Protein AF-A0A2V4ERF1-F1 (afdb_monomer_lite)

Secondary structure (DSSP, 8-state):
--HHHHHHHHHHHHHHHHHHHHHHHHHHHHHHHHHHHHHHHHHHHHHHHHHHHHHHHHHHHHHHHHHHHHHHHHHHHHHHHHHHTTHHHHHHHHHHHHH--S--------SPPPGGG-S--PPPPPPSS--HHHHHHHHHHHHHHHHHHHHHHHHHHHHT-

Organism: NCBI:txid1196095

Foldseek 3Di:
DDPVVVVVVVVVVVVVVVCVVVVVVVVVVVVVVVVVVVVVVVVVVVVVVVVVVVVVVVVVVVVVVVVVVVVVVVVVVVVVVVCVVVVVVVVCVVVCVVPDDDDDPPDDDPDDDDPLLVDDLDQDDDDPDADPVRVVVSVVSNVVSVVSNVVSVVVVVVVVD

Structure (mmCIF, N/CA/C/O backbone):
data_AF-A0A2V4ERF1-F1
#
_entry.id   AF-A0A2V4ERF1-F1
#
loop_
_atom_site.group_PDB
_atom_site.id
_atom_site.type_symbol
_atom_site.label_atom_id
_atom_site.label_alt_id
_atom_site.label_comp_id
_atom_site.label_asym_id
_atom_site.label_entity_id
_atom_site.label_seq_id
_atom_site.pdbx_PDB_ins_code
_atom_site.Cartn_x
_atom_site.Cartn_y
_atom_site.Cartn_z
_atom_site.occupancy
_atom_site.B_iso_or_equiv
_atom_site.auth_seq_id
_atom_site.auth_comp_id
_atom_site.auth_asym_id
_atom_site.auth_atom_id
_atom_site.pdbx_PDB_model_num
ATOM 1 N N . MET A 1 1 ? -54.157 2.950 60.281 1.00 61.97 1 MET A N 1
ATOM 2 C CA . MET A 1 1 ? -52.680 2.923 60.142 1.00 61.97 1 MET A CA 1
ATOM 3 C C . MET A 1 1 ? -52.161 4.362 60.147 1.00 61.97 1 MET A C 1
ATOM 5 O O . MET A 1 1 ? -52.706 5.170 59.410 1.00 61.97 1 MET A O 1
ATOM 9 N N . ASN A 1 2 ? -51.189 4.717 61.001 1.00 84.00 2 ASN A N 1
ATOM 10 C CA . ASN A 1 2 ? -50.728 6.111 61.158 1.00 84.00 2 ASN A CA 1
ATOM 11 C C . ASN A 1 2 ? -49.936 6.607 59.936 1.00 84.00 2 ASN A C 1
ATOM 13 O O . ASN A 1 2 ? -49.075 5.883 59.438 1.00 84.00 2 ASN A O 1
ATOM 17 N N . LYS A 1 3 ? -50.153 7.867 59.521 1.00 82.88 3 LYS A N 1
ATOM 18 C CA . LYS A 1 3 ? -49.451 8.517 58.390 1.00 82.88 3 LYS A CA 1
ATOM 19 C C . LYS A 1 3 ? -47.922 8.391 58.469 1.00 82.88 3 LYS A C 1
ATOM 21 O O . LYS A 1 3 ? -47.283 8.116 57.462 1.00 82.88 3 LYS A O 1
ATOM 26 N N . SER A 1 4 ? -47.351 8.501 59.670 1.00 86.38 4 SER A N 1
ATOM 27 C CA . SER A 1 4 ? -45.906 8.342 59.904 1.00 86.38 4 SER A CA 1
ATOM 28 C C . SER A 1 4 ? -45.385 6.934 59.549 1.00 86.38 4 SER A C 1
ATOM 30 O O . SER A 1 4 ? -44.326 6.798 58.941 1.00 86.38 4 SER A O 1
ATOM 32 N N . LYS A 1 5 ? -46.168 5.875 59.809 1.00 86.44 5 LYS A N 1
ATOM 33 C CA . LYS A 1 5 ? -45.792 4.497 59.439 1.00 86.44 5 LYS A CA 1
ATOM 34 C C . LYS A 1 5 ? -45.833 4.269 57.924 1.00 86.44 5 LYS A C 1
ATOM 36 O O . LYS A 1 5 ? -44.996 3.549 57.396 1.00 86.44 5 LYS A O 1
ATOM 41 N N . ILE A 1 6 ? -46.779 4.903 57.228 1.00 89.94 6 ILE A N 1
ATOM 42 C CA . ILE A 1 6 ? -46.903 4.819 55.763 1.00 89.94 6 ILE A CA 1
ATOM 43 C C . ILE A 1 6 ? -45.717 5.522 55.085 1.00 89.94 6 ILE A C 1
ATOM 45 O O . ILE A 1 6 ? -45.136 4.974 54.151 1.00 89.94 6 ILE A O 1
ATOM 49 N N . LEU A 1 7 ? -45.308 6.689 55.598 1.00 91.81 7 LEU A N 1
ATOM 50 C CA . LEU A 1 7 ? -44.147 7.424 55.091 1.00 91.81 7 LEU A CA 1
ATOM 51 C C . LEU A 1 7 ? -42.842 6.626 55.255 1.00 91.81 7 LEU A C 1
ATOM 53 O O . LEU A 1 7 ? -42.037 6.570 54.329 1.00 91.81 7 LEU A O 1
ATOM 57 N N . GLY A 1 8 ? -42.660 5.961 56.401 1.00 92.38 8 GLY A N 1
ATOM 58 C CA . GLY A 1 8 ? -41.495 5.105 56.642 1.00 92.38 8 GLY A CA 1
ATOM 59 C C . GLY A 1 8 ? -41.393 3.937 55.655 1.00 92.38 8 GLY A C 1
ATOM 60 O O . GLY A 1 8 ? -40.323 3.692 55.105 1.00 92.38 8 GLY A O 1
ATOM 61 N N . ILE A 1 9 ? -42.509 3.255 55.370 1.00 92.44 9 ILE A N 1
ATOM 62 C CA . ILE A 1 9 ? -42.542 2.142 54.403 1.00 92.44 9 ILE A CA 1
ATOM 63 C C . ILE A 1 9 ? -42.234 2.638 52.983 1.00 92.44 9 ILE A C 1
ATOM 65 O O . ILE A 1 9 ? -41.457 2.005 52.269 1.00 92.44 9 ILE A O 1
ATOM 69 N N . ALA A 1 10 ? -42.790 3.785 52.582 1.00 93.25 10 ALA A N 1
ATOM 70 C CA . ALA A 1 10 ? -42.548 4.354 51.257 1.00 93.25 10 ALA A CA 1
ATOM 71 C C . ALA A 1 10 ? -41.059 4.666 51.015 1.00 93.25 10 ALA A C 1
ATOM 73 O O . ALA A 1 10 ? -40.531 4.351 49.950 1.00 93.25 10 ALA A O 1
ATOM 74 N N . LEU A 1 11 ? -40.357 5.217 52.012 1.00 95.06 11 LEU A N 1
ATOM 75 C CA . LEU A 1 11 ? -38.926 5.525 51.904 1.00 95.06 11 LEU A CA 1
ATOM 76 C C . LEU A 1 11 ? -38.052 4.272 51.760 1.00 95.06 11 LEU A C 1
ATOM 78 O O . LEU A 1 11 ? -37.091 4.286 50.992 1.00 95.06 11 LEU A O 1
ATOM 82 N N . ILE A 1 12 ? -38.399 3.184 52.453 1.00 95.06 12 ILE A N 1
ATOM 83 C CA . ILE A 1 12 ? -37.677 1.906 52.345 1.00 95.06 12 ILE A CA 1
ATOM 84 C C . ILE A 1 12 ? -37.817 1.328 50.932 1.00 95.06 12 ILE A C 1
ATOM 86 O O . ILE A 1 12 ? -36.833 0.876 50.352 1.00 95.06 12 ILE A O 1
ATOM 90 N N . ILE A 1 13 ? -39.019 1.381 50.353 1.00 95.06 13 ILE A N 1
ATOM 91 C CA . ILE A 1 13 ? -39.258 0.886 48.990 1.00 95.06 13 ILE A CA 1
ATOM 92 C C . ILE A 1 13 ? -38.450 1.702 47.976 1.00 95.06 13 ILE A C 1
ATOM 94 O O . ILE A 1 13 ? -37.781 1.125 47.120 1.00 95.06 13 ILE A O 1
ATOM 98 N N . VAL A 1 14 ? -38.464 3.033 48.089 1.00 96.00 14 VAL A N 1
ATOM 99 C CA . VAL A 1 14 ? -37.704 3.912 47.187 1.00 96.00 14 VAL A CA 1
ATOM 100 C C . VAL A 1 14 ? -36.203 3.645 47.288 1.00 96.00 14 VAL A C 1
ATOM 102 O O . VAL A 1 14 ? -35.540 3.543 46.256 1.00 96.00 14 VAL A O 1
ATOM 105 N N . SER A 1 15 ? -35.658 3.478 48.498 1.00 95.06 15 SER A N 1
ATOM 106 C CA . SER A 1 15 ? -34.226 3.194 48.648 1.00 95.06 15 SER A CA 1
ATOM 107 C C . SER A 1 15 ? -33.852 1.843 48.035 1.00 95.06 15 SER A C 1
ATOM 109 O O . SER A 1 15 ? -32.843 1.750 47.340 1.00 95.06 15 SER A O 1
ATOM 111 N N . PHE A 1 16 ? -34.696 0.821 48.200 1.00 96.00 16 PHE A N 1
ATOM 112 C CA . PHE A 1 16 ? -34.453 -0.500 47.629 1.00 96.00 16 PHE A CA 1
ATOM 113 C C . PHE A 1 16 ? -34.464 -0.468 46.096 1.00 96.00 16 PHE A C 1
ATOM 115 O O . PHE A 1 16 ? -33.566 -1.017 45.459 1.00 96.00 16 PHE A O 1
ATOM 122 N N . VAL A 1 17 ? -35.430 0.237 45.497 1.00 96.25 17 VAL A N 1
ATOM 123 C CA . VAL A 1 17 ? -35.500 0.428 44.039 1.00 96.25 17 VAL A CA 1
ATOM 124 C C . VAL A 1 17 ? -34.251 1.140 43.520 1.00 96.25 17 VAL A C 1
ATOM 126 O O . VAL A 1 17 ? -33.671 0.702 42.527 1.00 96.25 17 VAL A O 1
ATOM 129 N N . LEU A 1 18 ? -33.795 2.192 44.206 1.00 96.25 18 LEU A N 1
ATOM 130 C CA . LEU A 1 18 ? -32.577 2.909 43.825 1.00 96.25 18 LEU A CA 1
ATOM 131 C C . LEU A 1 18 ? -31.338 2.012 43.910 1.00 96.25 18 LEU A C 1
ATOM 133 O O . LEU A 1 18 ? -30.538 2.005 42.979 1.00 96.25 18 LEU A O 1
ATOM 137 N N . VAL A 1 19 ? -31.191 1.219 44.974 1.00 96.38 19 VAL A N 1
ATOM 138 C CA . VAL A 1 19 ? -30.056 0.295 45.133 1.00 96.38 19 VAL A CA 1
ATOM 139 C C . VAL A 1 19 ? -30.034 -0.750 44.019 1.00 96.38 19 VAL A C 1
ATOM 141 O O . VAL A 1 19 ? -28.981 -0.994 43.433 1.00 96.38 19 VAL A O 1
ATOM 144 N N . VAL A 1 20 ? -31.186 -1.337 43.684 1.00 96.38 20 VAL A N 1
ATOM 145 C CA . VAL A 1 20 ? -31.286 -2.321 42.597 1.00 96.38 20 VAL A CA 1
ATOM 146 C C . VAL A 1 20 ? -30.966 -1.679 41.246 1.00 96.38 20 VAL A C 1
ATOM 148 O O . VAL A 1 20 ? -30.189 -2.240 40.474 1.00 96.38 20 VAL A O 1
ATOM 151 N N . TYR A 1 21 ? -31.503 -0.487 40.976 1.00 96.19 21 TYR A N 1
ATOM 152 C CA . TYR A 1 21 ? -31.252 0.246 39.735 1.00 96.19 21 TYR A CA 1
ATOM 153 C C . TYR A 1 21 ? -29.768 0.604 39.565 1.00 96.19 21 TYR A C 1
ATOM 155 O O . TYR A 1 21 ? -29.161 0.284 38.541 1.00 96.19 21 TYR A O 1
ATOM 163 N N . PHE A 1 22 ? -29.151 1.198 40.593 1.00 95.94 22 PHE A N 1
ATOM 164 C CA . PHE A 1 22 ? -27.722 1.515 40.574 1.00 95.94 22 PHE A CA 1
ATOM 165 C C . PHE A 1 22 ? -26.864 0.252 40.473 1.00 95.94 22 PHE A C 1
ATOM 167 O O . PHE A 1 22 ? -25.896 0.242 39.713 1.00 95.94 22 PHE A O 1
ATOM 174 N N . GLY A 1 23 ? -27.217 -0.818 41.189 1.00 95.62 23 GLY A N 1
ATOM 175 C CA . GLY A 1 23 ? -26.507 -2.095 41.127 1.00 95.62 23 GLY A CA 1
ATOM 176 C C . GLY A 1 23 ? -26.519 -2.705 39.725 1.00 95.62 23 GLY A C 1
ATOM 177 O O . GLY A 1 23 ? -25.471 -3.116 39.225 1.00 95.62 23 GLY A O 1
ATOM 178 N N . TYR A 1 24 ? -27.679 -2.705 39.061 1.00 95.88 24 TYR A N 1
ATOM 179 C CA . TYR A 1 24 ? -27.821 -3.219 37.699 1.00 95.88 24 TYR A CA 1
ATOM 180 C C . TYR A 1 24 ? -27.020 -2.398 36.679 1.00 95.88 24 TYR A C 1
ATOM 182 O O . TYR A 1 24 ? -26.263 -2.978 35.896 1.00 95.88 24 TYR A O 1
ATOM 190 N N . ASN A 1 25 ? -27.116 -1.064 36.724 1.00 94.94 25 ASN A N 1
ATOM 191 C CA . ASN A 1 25 ? -26.373 -0.191 35.809 1.00 94.94 25 ASN A CA 1
ATOM 192 C C . ASN A 1 25 ? -24.854 -0.350 35.974 1.00 94.94 25 ASN A C 1
ATOM 194 O O . ASN A 1 25 ? -24.150 -0.566 34.990 1.00 94.94 25 ASN A O 1
ATOM 198 N N . ASN A 1 26 ? -24.350 -0.351 37.215 1.00 93.25 26 ASN A N 1
ATOM 199 C CA . ASN A 1 26 ? -22.919 -0.538 37.486 1.00 93.25 26 ASN A CA 1
ATOM 200 C C . ASN A 1 26 ? -22.409 -1.917 37.030 1.00 93.25 26 ASN A C 1
ATOM 202 O O . ASN A 1 26 ? -21.273 -2.051 36.569 1.00 93.25 26 ASN A O 1
ATOM 206 N N . TYR A 1 27 ? -23.231 -2.961 37.163 1.00 94.94 27 TYR A N 1
ATOM 207 C CA . TYR A 1 27 ? -22.883 -4.296 36.682 1.00 94.94 27 TYR A CA 1
ATOM 208 C C . TYR A 1 27 ? -22.798 -4.345 35.150 1.00 94.94 27 TYR A C 1
ATOM 210 O O . TYR A 1 27 ? -21.841 -4.902 34.604 1.00 94.94 27 TYR A O 1
ATOM 218 N N . GLN A 1 28 ? -23.771 -3.740 34.462 1.00 93.38 28 GLN A N 1
ATOM 219 C CA . GLN A 1 28 ? -23.796 -3.668 33.002 1.00 93.38 28 GLN A CA 1
ATOM 220 C C . GLN A 1 28 ? -22.600 -2.899 32.443 1.00 93.38 28 GLN A C 1
ATOM 222 O O . GLN A 1 28 ? -21.904 -3.422 31.573 1.00 93.38 28 GLN A O 1
ATOM 227 N N . GLU A 1 29 ? -22.291 -1.720 32.987 1.00 93.44 29 GLU A N 1
ATOM 228 C CA . GLU A 1 29 ? -21.137 -0.928 32.543 1.00 93.44 29 GLU A CA 1
ATOM 229 C C . GLU A 1 29 ? -19.827 -1.703 32.683 1.00 93.44 29 GLU A C 1
ATOM 231 O O . GLU A 1 29 ? -19.018 -1.749 31.758 1.00 93.44 29 GLU A O 1
ATOM 236 N N . ARG A 1 30 ? -19.624 -2.406 33.805 1.00 94.88 30 ARG A N 1
ATOM 237 C CA . ARG A 1 30 ? -18.429 -3.246 33.981 1.00 94.88 30 ARG A CA 1
ATOM 238 C C . ARG A 1 30 ? -18.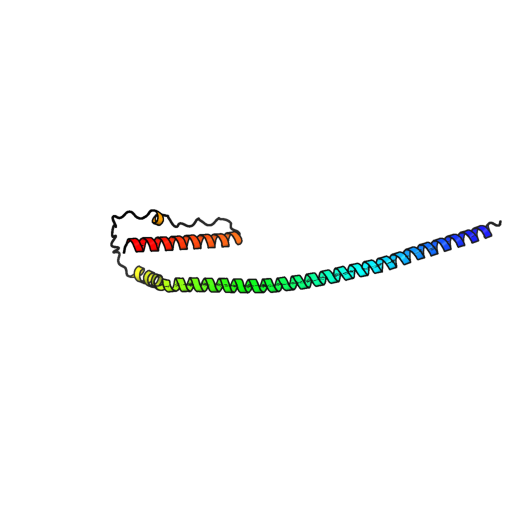346 -4.380 32.967 1.00 94.88 30 ARG A C 1
ATOM 240 O O . ARG A 1 30 ? -17.240 -4.790 32.611 1.00 94.88 30 ARG A O 1
ATOM 247 N N . LYS A 1 31 ? -19.483 -4.922 32.534 1.00 94.75 31 LYS A N 1
ATOM 248 C CA . LYS A 1 31 ? -19.528 -5.962 31.504 1.00 94.75 31 LYS A CA 1
ATOM 249 C C . LYS A 1 31 ? -19.204 -5.384 30.126 1.00 94.75 31 LYS A C 1
ATOM 251 O O . LYS A 1 31 ? -18.379 -5.967 29.429 1.00 94.75 31 LYS A O 1
ATOM 256 N N . GLN A 1 32 ? -19.784 -4.237 29.777 1.00 95.25 32 GLN A N 1
ATOM 257 C CA . GLN A 1 32 ? -19.484 -3.528 28.530 1.00 95.25 32 GLN A CA 1
ATOM 258 C C . GLN A 1 32 ? -18.009 -3.142 28.455 1.00 95.25 32 GLN A C 1
ATOM 260 O O . GLN A 1 32 ? -17.327 -3.546 27.524 1.00 95.25 32 GLN A O 1
ATOM 265 N N . LEU A 1 33 ? -17.464 -2.530 29.509 1.00 96.12 33 LEU A N 1
ATOM 266 C CA . LEU A 1 33 ? -16.065 -2.110 29.550 1.00 96.12 33 LEU A CA 1
ATOM 267 C C . LEU A 1 33 ? -15.082 -3.273 29.337 1.00 96.12 33 LEU A C 1
ATOM 269 O O . LEU A 1 33 ? -14.027 -3.101 28.729 1.00 96.12 33 LEU A O 1
ATOM 273 N N . LYS A 1 34 ? -15.407 -4.477 29.827 1.00 95.44 34 LYS A N 1
ATOM 274 C CA . LYS A 1 34 ? -14.596 -5.678 29.573 1.00 95.44 34 LYS A CA 1
ATOM 275 C C . LYS A 1 34 ? -14.647 -6.102 28.107 1.00 95.44 34 LYS A C 1
ATOM 277 O O . LYS A 1 34 ? -13.604 -6.448 27.556 1.00 95.44 34 LYS A O 1
ATOM 282 N N . ASN A 1 35 ? -15.832 -6.074 27.504 1.00 96.25 35 ASN A N 1
ATOM 283 C CA . ASN A 1 35 ? -16.018 -6.419 26.099 1.00 96.25 35 ASN A CA 1
ATOM 284 C C . ASN A 1 35 ? -15.324 -5.399 25.193 1.00 96.25 35 ASN A C 1
ATOM 286 O O . ASN A 1 35 ? -14.543 -5.800 24.338 1.00 96.25 35 ASN A O 1
ATOM 290 N N . ASP A 1 36 ? -15.510 -4.107 25.453 1.00 96.75 36 ASP A N 1
ATOM 291 C CA . ASP A 1 36 ? -14.897 -3.024 24.684 1.00 96.75 36 ASP A CA 1
ATOM 292 C C . ASP A 1 36 ? -13.376 -3.064 24.808 1.00 96.75 36 ASP A C 1
ATOM 294 O O . ASP A 1 36 ? -12.661 -2.909 23.822 1.00 96.75 36 ASP A O 1
ATOM 298 N N . LYS A 1 37 ? -12.850 -3.352 26.008 1.00 97.38 37 LYS A N 1
ATOM 299 C CA . LYS A 1 37 ? -11.410 -3.548 26.198 1.00 97.38 37 LYS A CA 1
ATOM 300 C C . LYS A 1 37 ? -10.899 -4.731 25.378 1.00 97.38 37 LYS A C 1
ATOM 302 O O . LYS A 1 37 ? -9.836 -4.624 24.765 1.00 97.38 37 LYS A O 1
ATOM 307 N N . PHE A 1 38 ? -11.619 -5.852 25.374 1.00 97.69 38 PHE A N 1
ATOM 308 C CA . PHE A 1 38 ? -11.241 -7.026 24.587 1.00 97.69 38 PHE A CA 1
ATOM 309 C C . PHE A 1 38 ? -11.283 -6.730 23.081 1.00 97.69 38 PHE A C 1
ATOM 311 O O . PHE A 1 38 ? -10.314 -7.014 22.375 1.00 97.69 38 PHE A O 1
ATOM 318 N N . GLU A 1 39 ? -12.350 -6.090 22.601 1.00 97.75 39 GLU A N 1
ATOM 319 C CA . GLU A 1 39 ? -12.502 -5.689 21.203 1.00 97.75 39 GLU A CA 1
ATOM 320 C C . GLU A 1 39 ? -11.409 -4.703 20.779 1.00 97.75 39 GLU A C 1
ATOM 322 O O . GLU A 1 39 ? -10.748 -4.912 19.759 1.00 97.75 39 GLU A O 1
ATOM 327 N N . LEU A 1 40 ? -11.163 -3.662 21.578 1.00 98.00 40 LEU A N 1
ATOM 328 C CA . LEU A 1 40 ? -10.133 -2.665 21.304 1.00 98.00 40 LEU A CA 1
ATOM 329 C C . LEU A 1 40 ? -8.738 -3.298 21.275 1.00 98.00 40 LEU A C 1
ATOM 331 O O . LEU A 1 40 ? -7.959 -3.014 20.369 1.00 98.00 40 LEU A O 1
ATOM 335 N N . THR A 1 41 ? -8.442 -4.211 22.204 1.00 98.00 41 THR A N 1
ATOM 336 C CA . THR A 1 41 ? -7.176 -4.965 22.200 1.00 98.00 41 THR A CA 1
ATOM 337 C C . THR A 1 41 ? -7.026 -5.785 20.919 1.00 98.00 41 THR A C 1
ATOM 339 O O . THR A 1 41 ? -5.964 -5.779 20.299 1.00 98.00 41 THR A O 1
ATOM 342 N N . ASN A 1 42 ? -8.092 -6.456 20.477 1.00 98.06 42 ASN A N 1
ATOM 343 C CA . ASN A 1 42 ? -8.062 -7.240 19.248 1.00 98.06 42 ASN A CA 1
ATOM 344 C C . ASN A 1 42 ? -7.842 -6.358 18.005 1.00 98.06 42 ASN A C 1
ATOM 346 O O . ASN A 1 42 ? -7.002 -6.679 17.165 1.00 98.06 42 ASN A O 1
ATOM 350 N N . ARG A 1 43 ? -8.526 -5.209 17.917 1.00 98.19 43 ARG A N 1
ATOM 351 C CA . ARG A 1 43 ? -8.336 -4.229 16.831 1.00 98.19 43 ARG A CA 1
ATOM 352 C C . ARG A 1 43 ? -6.910 -3.677 16.801 1.00 98.19 43 ARG A C 1
ATOM 354 O O . ARG A 1 43 ? -6.331 -3.562 15.724 1.00 98.19 43 ARG A O 1
ATOM 361 N N . ILE A 1 44 ? -6.319 -3.383 17.962 1.00 98.12 44 ILE A N 1
ATOM 362 C CA . ILE A 1 44 ? -4.918 -2.942 18.065 1.00 98.12 44 ILE A CA 1
ATOM 363 C C . ILE A 1 44 ? -3.975 -4.029 17.539 1.00 98.12 44 ILE A C 1
ATOM 365 O O . ILE A 1 44 ? -3.116 -3.733 16.710 1.00 98.12 44 ILE A O 1
ATOM 369 N N . ASN A 1 45 ? -4.165 -5.285 17.948 1.00 97.94 45 ASN A N 1
ATOM 370 C CA . ASN A 1 45 ? -3.332 -6.396 17.481 1.00 97.94 45 ASN A CA 1
ATOM 371 C C . ASN A 1 45 ? -3.441 -6.594 15.959 1.00 97.94 45 ASN A C 1
ATOM 373 O O . ASN A 1 45 ? -2.428 -6.776 15.282 1.00 97.94 45 ASN A O 1
ATOM 377 N N . GLN A 1 46 ? -4.651 -6.500 15.401 1.00 98.00 46 GLN A N 1
ATOM 378 C CA . GLN A 1 46 ? -4.875 -6.572 13.953 1.00 98.00 46 GLN A CA 1
ATOM 379 C C . GLN A 1 46 ? -4.195 -5.421 13.200 1.00 98.00 46 GLN A C 1
ATOM 381 O O . GLN A 1 46 ? -3.570 -5.639 12.157 1.00 98.00 46 GLN A O 1
ATOM 386 N N . LEU A 1 47 ? -4.278 -4.196 13.727 1.00 98.19 47 LEU A N 1
ATOM 387 C CA . LEU A 1 47 ? -3.594 -3.037 13.152 1.00 98.19 47 LEU A CA 1
ATOM 388 C C . LEU A 1 47 ? -2.076 -3.218 13.188 1.00 98.19 47 LEU A C 1
ATOM 390 O O . LEU A 1 47 ? -1.419 -2.979 12.179 1.00 98.19 47 LEU A O 1
ATOM 394 N N . GLN A 1 48 ? -1.519 -3.705 14.297 1.00 97.75 48 GLN A N 1
ATOM 395 C CA . GLN A 1 48 ? -0.085 -3.981 14.399 1.00 97.75 48 GLN A CA 1
ATOM 396 C C . GLN A 1 48 ? 0.379 -5.034 13.385 1.00 97.75 48 GLN A C 1
ATOM 398 O O . GLN A 1 48 ? 1.397 -4.832 12.724 1.00 97.75 48 GLN A O 1
ATOM 403 N N . GLN A 1 49 ? -0.383 -6.116 13.197 1.00 97.75 49 GLN A N 1
ATOM 404 C CA . GLN A 1 49 ? -0.092 -7.114 12.159 1.00 97.75 49 GLN A CA 1
ATOM 405 C C . GLN A 1 49 ? -0.144 -6.514 10.750 1.00 97.75 49 GLN A C 1
ATOM 407 O O . GLN A 1 49 ? 0.723 -6.791 9.921 1.00 97.75 49 GLN A O 1
ATOM 412 N N . THR A 1 50 ? -1.134 -5.661 10.485 1.00 97.88 50 THR A N 1
ATOM 413 C CA . THR A 1 50 ? -1.282 -4.984 9.189 1.00 97.88 50 THR A CA 1
ATOM 414 C C . THR A 1 50 ? -0.115 -4.034 8.921 1.00 97.88 50 THR A C 1
ATOM 416 O O . THR A 1 50 ? 0.438 -4.045 7.825 1.00 97.88 50 THR A O 1
ATOM 419 N N . ILE A 1 51 ? 0.316 -3.263 9.925 1.00 97.38 51 ILE A N 1
ATOM 420 C CA . ILE A 1 51 ? 1.486 -2.379 9.832 1.00 97.38 51 ILE A CA 1
ATOM 421 C C . ILE A 1 51 ? 2.748 -3.196 9.541 1.00 97.38 51 ILE A C 1
ATOM 423 O O . ILE A 1 51 ? 3.493 -2.856 8.626 1.00 97.38 51 ILE A O 1
ATOM 427 N N . ALA A 1 52 ? 2.968 -4.303 10.258 1.00 97.62 52 ALA A N 1
ATOM 428 C CA . ALA A 1 52 ? 4.125 -5.165 10.030 1.00 97.62 52 ALA A CA 1
ATOM 429 C C . ALA A 1 52 ? 4.154 -5.720 8.596 1.00 97.62 52 ALA A C 1
ATOM 431 O O . ALA A 1 52 ? 5.188 -5.661 7.930 1.00 97.62 52 ALA A O 1
ATOM 432 N N . LYS A 1 53 ? 3.006 -6.191 8.091 1.00 98.00 53 LYS A N 1
ATOM 433 C CA . LYS A 1 53 ? 2.880 -6.698 6.719 1.00 98.00 53 LYS A CA 1
ATOM 434 C C . LYS A 1 53 ? 3.109 -5.602 5.675 1.00 98.00 53 LYS A C 1
ATOM 436 O O . LYS A 1 53 ? 3.843 -5.818 4.715 1.00 98.00 53 LYS A O 1
ATOM 441 N N . ASN A 1 54 ? 2.524 -4.421 5.863 1.00 97.38 54 ASN A N 1
ATOM 442 C CA . ASN A 1 54 ? 2.706 -3.303 4.937 1.00 97.38 54 ASN A CA 1
ATOM 443 C C . ASN A 1 54 ? 4.164 -2.827 4.908 1.00 97.38 54 ASN A C 1
ATOM 445 O O . ASN A 1 54 ? 4.692 -2.579 3.830 1.00 97.38 54 ASN A O 1
ATOM 449 N N . ASN A 1 55 ? 4.843 -2.783 6.057 1.00 97.12 55 ASN A N 1
ATOM 450 C CA . ASN A 1 55 ? 6.263 -2.431 6.123 1.00 97.12 55 ASN A CA 1
ATOM 451 C C . ASN A 1 55 ? 7.145 -3.435 5.363 1.00 97.12 55 ASN A C 1
ATOM 453 O O . ASN A 1 55 ? 8.078 -3.026 4.675 1.00 97.12 55 ASN A O 1
ATOM 457 N N . GLN A 1 56 ? 6.834 -4.736 5.428 1.00 97.44 56 GLN A N 1
ATOM 458 C CA . GLN A 1 56 ? 7.525 -5.753 4.624 1.00 97.44 56 GLN A CA 1
ATOM 459 C C . GLN A 1 56 ? 7.314 -5.541 3.118 1.00 97.44 56 GLN A C 1
ATOM 461 O O . GLN A 1 56 ? 8.265 -5.646 2.349 1.00 97.44 56 GLN A O 1
ATOM 466 N N . ILE A 1 57 ? 6.089 -5.208 2.697 1.00 97.25 57 ILE A N 1
ATOM 467 C CA . ILE A 1 57 ? 5.777 -4.918 1.288 1.00 97.25 57 ILE A CA 1
ATOM 468 C C . ILE A 1 57 ? 6.533 -3.676 0.809 1.00 97.25 57 ILE A C 1
ATOM 470 O O . ILE A 1 57 ? 7.090 -3.691 -0.284 1.00 97.25 57 ILE A O 1
ATOM 474 N N . ILE A 1 58 ? 6.591 -2.617 1.622 1.00 97.19 58 ILE A N 1
ATOM 475 C CA . ILE A 1 58 ? 7.345 -1.399 1.292 1.00 97.19 58 ILE A CA 1
ATOM 476 C C . ILE A 1 58 ? 8.823 -1.740 1.072 1.00 97.19 58 ILE A C 1
ATOM 478 O O . ILE A 1 58 ? 9.377 -1.372 0.040 1.00 97.19 58 ILE A O 1
ATOM 482 N N . ALA A 1 59 ? 9.430 -2.514 1.975 1.00 95.44 59 ALA A N 1
ATOM 483 C CA . ALA A 1 59 ? 10.823 -2.935 1.837 1.00 95.44 59 ALA A CA 1
ATOM 484 C C . ALA A 1 59 ? 11.066 -3.775 0.566 1.00 95.44 59 ALA A C 1
ATOM 486 O O . ALA A 1 59 ? 12.043 -3.550 -0.147 1.00 95.44 59 ALA A O 1
ATOM 487 N N . ALA A 1 60 ? 10.164 -4.709 0.245 1.00 96.81 60 ALA A N 1
ATOM 488 C CA . ALA A 1 60 ? 10.255 -5.509 -0.977 1.00 96.81 60 ALA A CA 1
ATOM 489 C C . ALA A 1 60 ? 10.112 -4.648 -2.247 1.00 96.81 60 ALA A C 1
ATOM 491 O O . ALA A 1 60 ? 10.875 -4.807 -3.201 1.00 96.81 60 ALA A O 1
ATOM 492 N N . ASN A 1 61 ? 9.180 -3.693 -2.247 1.00 96.25 61 ASN A N 1
ATOM 493 C CA . ASN A 1 61 ? 8.980 -2.772 -3.364 1.00 96.25 61 ASN A CA 1
ATOM 494 C C . ASN A 1 61 ? 10.197 -1.856 -3.575 1.00 96.25 61 ASN A C 1
ATOM 496 O O . ASN A 1 61 ? 10.571 -1.591 -4.716 1.00 96.25 61 ASN A O 1
ATOM 500 N N . GLU A 1 62 ? 10.846 -1.396 -2.501 1.00 96.69 62 GLU A N 1
ATOM 501 C CA . GLU A 1 62 ? 12.088 -0.619 -2.593 1.00 96.69 62 GLU A CA 1
ATOM 502 C C . GLU A 1 62 ? 13.235 -1.424 -3.213 1.00 96.69 62 GLU A C 1
ATOM 504 O O . GLU A 1 62 ? 13.994 -0.88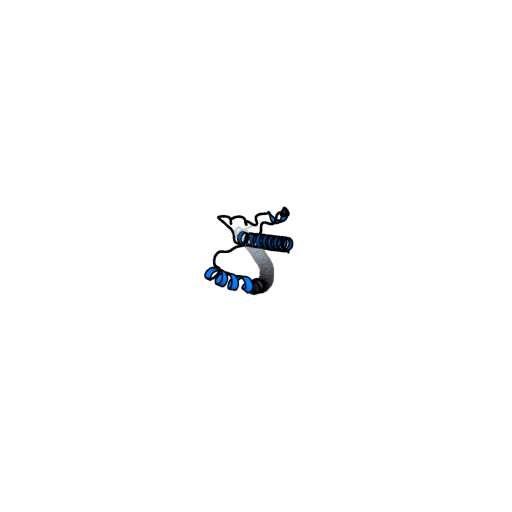9 -4.023 1.00 96.69 62 GLU A O 1
ATOM 509 N N . GLN A 1 63 ? 13.358 -2.710 -2.872 1.00 95.56 63 GLN A N 1
ATOM 510 C CA . GLN A 1 63 ? 14.350 -3.594 -3.487 1.00 95.56 63 GLN A CA 1
ATOM 511 C C . GLN A 1 63 ? 14.071 -3.810 -4.974 1.00 95.56 63 GLN A C 1
ATOM 513 O O . GLN A 1 63 ? 14.970 -3.619 -5.790 1.00 95.56 63 GLN A O 1
ATOM 518 N N . SER A 1 64 ? 12.822 -4.123 -5.330 1.00 96.62 64 SER A N 1
ATOM 519 C CA . SER A 1 64 ? 12.418 -4.301 -6.727 1.00 96.62 64 SER A CA 1
ATOM 520 C C . SER A 1 64 ? 12.659 -3.035 -7.555 1.00 96.62 64 SER A C 1
ATOM 522 O O . SER A 1 64 ? 13.130 -3.118 -8.687 1.00 96.62 64 SER A O 1
ATOM 524 N N . LYS A 1 65 ? 12.437 -1.848 -6.972 1.00 97.69 65 LYS A N 1
ATOM 525 C CA . LYS A 1 65 ? 12.768 -0.575 -7.623 1.00 97.69 65 LYS A CA 1
ATOM 526 C C . LYS A 1 65 ? 14.262 -0.471 -7.950 1.00 97.69 65 LYS A C 1
ATOM 528 O O . LYS A 1 65 ? 14.599 -0.121 -9.076 1.00 97.69 65 LYS A O 1
ATOM 533 N N . ARG A 1 66 ? 15.148 -0.794 -7.001 1.00 94.50 66 ARG A N 1
ATOM 534 C CA . ARG A 1 66 ? 16.606 -0.766 -7.235 1.00 94.50 66 ARG A CA 1
ATOM 535 C C . ARG A 1 66 ? 17.039 -1.787 -8.281 1.00 94.50 66 ARG A C 1
ATOM 537 O O . ARG A 1 66 ? 17.902 -1.495 -9.098 1.00 94.50 66 ARG A O 1
ATOM 544 N N . GLU A 1 67 ? 16.445 -2.975 -8.267 1.00 95.69 67 GLU A N 1
ATOM 545 C CA . GLU A 1 67 ? 16.721 -4.007 -9.268 1.00 95.69 67 GLU A CA 1
ATOM 546 C C . GLU A 1 67 ? 16.315 -3.542 -10.670 1.00 95.69 67 GLU A C 1
ATOM 548 O O . GLU A 1 67 ? 17.095 -3.668 -11.612 1.00 95.69 67 GLU A O 1
ATOM 553 N N . LEU A 1 68 ? 15.144 -2.915 -10.794 1.00 95.12 68 LEU A N 1
ATOM 554 C CA . LEU A 1 68 ? 14.664 -2.368 -12.058 1.00 95.12 68 LEU A CA 1
ATOM 555 C C . LEU A 1 68 ? 15.531 -1.199 -12.557 1.00 95.12 68 LEU A C 1
ATOM 557 O O . LEU A 1 68 ? 15.775 -1.093 -13.758 1.00 95.12 68 LEU A O 1
ATOM 561 N N . GLU A 1 69 ? 16.020 -0.344 -11.653 1.00 94.75 69 GLU A N 1
ATOM 562 C CA . GLU A 1 69 ? 16.988 0.719 -11.966 1.00 94.75 69 GLU A CA 1
ATOM 563 C C . GLU A 1 69 ? 18.336 0.140 -12.428 1.00 94.75 69 GLU A C 1
ATOM 565 O O . GLU A 1 69 ? 18.884 0.575 -13.436 1.00 94.75 69 GLU A O 1
ATOM 570 N N . ASN A 1 70 ? 18.847 -0.902 -11.770 1.00 95.38 70 ASN A N 1
ATOM 571 C CA . ASN A 1 70 ? 20.068 -1.579 -12.213 1.00 95.38 70 ASN A CA 1
ATOM 572 C C . ASN A 1 70 ? 19.876 -2.251 -13.579 1.00 95.38 70 ASN A C 1
ATOM 574 O O . ASN A 1 70 ? 20.758 -2.195 -14.436 1.00 95.38 70 ASN A O 1
ATOM 578 N N . GLN A 1 71 ? 18.710 -2.854 -13.814 1.00 95.00 71 GLN A N 1
ATOM 579 C CA . GLN A 1 71 ? 18.376 -3.462 -15.097 1.00 95.00 71 GLN A CA 1
ATOM 580 C C . GLN A 1 71 ? 18.232 -2.412 -16.206 1.00 95.00 71 GLN A C 1
ATOM 582 O O . GLN A 1 71 ? 18.610 -2.670 -17.349 1.00 95.00 71 GLN A O 1
ATOM 587 N N . SER A 1 72 ? 17.677 -1.232 -15.911 1.00 93.12 72 SER A N 1
ATOM 588 C CA . SER A 1 72 ? 17.579 -0.151 -16.895 1.00 93.12 72 SER A CA 1
ATOM 589 C C . SER A 1 72 ? 18.957 0.406 -17.253 1.00 93.12 72 SER A C 1
ATOM 591 O O . SER A 1 72 ? 19.239 0.558 -18.439 1.00 93.12 72 SER A O 1
ATOM 593 N N . ILE A 1 73 ? 19.837 0.602 -16.267 1.00 93.38 73 ILE A N 1
ATOM 594 C CA . ILE A 1 73 ? 21.229 1.021 -16.487 1.00 93.38 73 ILE A CA 1
ATOM 595 C C . ILE A 1 73 ? 21.984 -0.026 -17.309 1.00 93.38 73 ILE A C 1
ATOM 597 O O . ILE A 1 73 ? 22.574 0.322 -18.326 1.00 93.38 73 ILE A O 1
ATOM 601 N N . SER A 1 74 ? 21.898 -1.309 -16.945 1.00 89.94 74 SER A N 1
ATOM 602 C CA . SER A 1 74 ? 22.565 -2.384 -17.690 1.00 89.94 74 SER A CA 1
ATOM 603 C C . SER A 1 74 ? 22.087 -2.465 -19.144 1.00 89.94 74 SER A C 1
ATOM 605 O O . SER A 1 74 ? 22.897 -2.622 -20.055 1.00 89.94 74 SER A O 1
ATOM 607 N N . ARG A 1 75 ? 20.783 -2.283 -19.398 1.00 90.75 75 ARG A N 1
ATOM 608 C CA . ARG A 1 75 ? 20.264 -2.187 -20.773 1.00 90.75 75 ARG A CA 1
ATOM 609 C C . ARG A 1 75 ? 20.799 -0.959 -21.508 1.00 90.75 75 ARG A C 1
ATOM 611 O O . ARG A 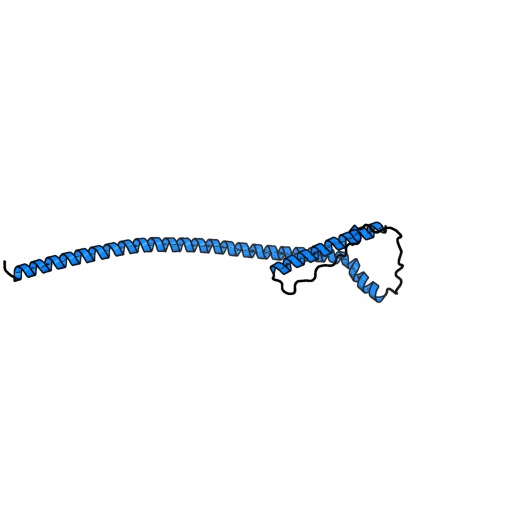1 75 ? 21.133 -1.065 -22.683 1.00 90.75 75 ARG A O 1
ATOM 618 N N . GLN A 1 76 ? 20.904 0.187 -20.836 1.00 85.31 76 GLN A N 1
ATOM 619 C CA . GLN A 1 76 ? 21.473 1.399 -21.427 1.00 85.31 76 GLN A CA 1
ATOM 620 C C . GLN A 1 76 ? 22.956 1.218 -21.781 1.00 85.31 76 GLN A C 1
ATOM 622 O O . GLN A 1 76 ? 23.386 1.676 -22.837 1.00 85.31 76 GLN A O 1
ATOM 627 N N . GLU A 1 77 ? 23.723 0.525 -20.937 1.00 87.62 77 GLU A N 1
ATOM 628 C CA . GLU A 1 77 ? 25.116 0.159 -21.205 1.00 87.62 77 GLU A CA 1
ATOM 629 C C . GLU A 1 77 ? 25.225 -0.790 -22.398 1.00 87.62 77 GLU A C 1
ATOM 631 O O . GLU A 1 77 ? 26.003 -0.512 -23.302 1.00 87.62 77 GLU A O 1
ATOM 636 N N . GLN A 1 78 ? 24.394 -1.837 -22.468 1.00 86.50 78 GLN A N 1
ATOM 637 C CA . GLN A 1 78 ? 24.365 -2.749 -23.619 1.00 86.50 78 GLN A CA 1
ATOM 638 C C . GLN A 1 78 ? 24.053 -2.017 -24.927 1.00 86.50 78 GLN A C 1
ATOM 640 O O . GLN A 1 78 ? 24.719 -2.244 -25.934 1.00 86.50 78 GLN A O 1
ATOM 645 N N . ILE A 1 79 ? 23.073 -1.109 -24.923 1.00 81.31 79 ILE A N 1
ATOM 646 C CA . ILE A 1 79 ? 22.765 -0.276 -26.093 1.00 81.31 79 ILE A CA 1
ATOM 647 C C . ILE A 1 79 ? 23.966 0.607 -26.443 1.00 81.31 79 ILE A C 1
ATOM 649 O O . ILE A 1 79 ? 24.318 0.729 -27.613 1.00 81.31 79 ILE A O 1
ATOM 653 N N . ASN A 1 80 ? 24.617 1.212 -25.449 1.00 75.31 80 ASN A N 1
ATOM 654 C CA . ASN A 1 80 ? 25.786 2.053 -25.681 1.00 75.31 80 ASN A CA 1
ATOM 655 C C . ASN A 1 80 ? 26.985 1.252 -26.216 1.00 75.31 80 ASN A C 1
ATOM 657 O O . ASN A 1 80 ? 27.698 1.744 -27.081 1.00 75.31 80 ASN A O 1
ATOM 661 N N . GLU A 1 81 ? 27.193 0.014 -25.766 1.00 78.75 81 GLU A N 1
ATOM 662 C CA . GLU A 1 81 ? 28.199 -0.894 -26.327 1.00 78.75 81 GLU A CA 1
ATOM 663 C C . GLU A 1 81 ? 27.863 -1.291 -27.769 1.00 78.75 81 GLU A C 1
ATOM 665 O O . GLU A 1 81 ? 28.727 -1.204 -28.641 1.00 78.75 81 GLU A O 1
ATOM 670 N N . GLN A 1 82 ? 26.600 -1.620 -28.062 1.00 73.56 82 GLN A N 1
ATOM 671 C CA . GLN A 1 82 ? 26.138 -1.863 -29.435 1.00 73.56 82 GLN A CA 1
ATOM 672 C C . GLN A 1 82 ? 26.318 -0.629 -30.337 1.00 73.56 82 GLN A C 1
ATOM 674 O O . GLN A 1 82 ? 26.608 -0.756 -31.527 1.00 73.56 82 GLN A O 1
ATOM 679 N N . LEU A 1 83 ? 26.170 0.578 -29.786 1.00 64.25 83 LEU A N 1
ATOM 680 C CA . LEU A 1 83 ? 26.445 1.833 -30.487 1.00 64.25 83 LEU A CA 1
ATOM 681 C C . LEU A 1 83 ? 27.945 2.147 -30.588 1.00 64.25 83 LEU A C 1
ATOM 683 O O . LEU A 1 83 ? 28.356 2.801 -31.541 1.00 64.25 83 LEU A O 1
ATOM 687 N N . LYS A 1 84 ? 28.776 1.660 -29.666 1.00 60.97 84 LYS A N 1
ATOM 688 C CA . LYS A 1 84 ? 30.237 1.787 -29.723 1.00 60.97 84 LYS A CA 1
ATOM 689 C C . LYS A 1 84 ? 30.847 0.891 -30.800 1.00 60.97 84 LYS A C 1
ATOM 691 O O . LYS A 1 84 ? 31.796 1.302 -31.451 1.00 60.97 84 LYS A O 1
ATOM 696 N N . ASP A 1 85 ? 30.269 -0.268 -31.098 1.00 52.88 85 ASP A N 1
ATOM 697 C CA . ASP A 1 85 ? 30.622 -0.994 -32.333 1.00 52.88 85 ASP A CA 1
ATOM 698 C C . ASP A 1 85 ? 30.170 -0.241 -33.604 1.00 52.88 85 ASP A C 1
ATOM 700 O O . ASP A 1 85 ? 30.679 -0.472 -34.703 1.00 52.88 85 ASP A O 1
ATOM 704 N N . ASN A 1 86 ? 29.288 0.750 -33.451 1.00 56.59 86 ASN A N 1
ATOM 705 C CA . ASN A 1 86 ? 29.001 1.781 -34.447 1.00 56.59 86 ASN A CA 1
ATOM 706 C C . ASN A 1 86 ? 29.925 3.020 -34.336 1.00 56.59 86 ASN A C 1
ATOM 708 O O . ASN A 1 86 ? 29.711 3.969 -35.083 1.00 56.59 86 ASN A O 1
ATOM 712 N N . ASP A 1 87 ? 30.987 3.060 -33.514 1.00 47.69 87 ASP A N 1
ATOM 713 C CA . ASP A 1 87 ? 32.023 4.118 -33.612 1.00 47.69 87 ASP A CA 1
ATOM 714 C C . ASP A 1 87 ? 32.856 3.988 -34.898 1.00 47.69 87 ASP A C 1
ATOM 716 O O . ASP A 1 87 ? 33.479 4.956 -35.341 1.00 47.69 87 ASP A O 1
ATOM 720 N N . CYS A 1 88 ? 32.758 2.853 -35.600 1.00 53.16 88 CYS A N 1
ATOM 721 C CA . CYS A 1 88 ? 33.136 2.778 -37.012 1.00 53.16 88 CYS A CA 1
ATOM 722 C C . CYS A 1 88 ? 32.198 3.613 -37.923 1.00 53.16 88 CYS A C 1
ATOM 724 O O . CYS A 1 88 ? 32.488 3.817 -39.096 1.00 53.16 88 CYS A O 1
ATOM 726 N N . ALA A 1 89 ? 31.087 4.148 -37.407 1.00 48.97 89 ALA A N 1
ATOM 727 C CA . ALA A 1 89 ? 30.218 5.099 -38.093 1.00 48.97 89 ALA A CA 1
ATOM 728 C C . ALA A 1 89 ? 30.491 6.550 -37.666 1.00 48.97 89 ALA A C 1
ATOM 730 O O . ALA A 1 89 ? 30.552 7.401 -38.540 1.00 48.97 89 ALA A O 1
ATOM 731 N N . ASN A 1 90 ? 30.724 6.874 -36.387 1.00 45.84 90 ASN A N 1
ATOM 732 C CA . ASN A 1 90 ? 30.886 8.279 -35.965 1.00 45.84 90 ASN A CA 1
ATOM 733 C C . ASN A 1 90 ? 32.284 8.868 -36.256 1.00 45.84 90 ASN A C 1
ATOM 735 O O . ASN A 1 90 ? 32.388 10.008 -36.717 1.00 45.84 90 ASN A O 1
ATOM 739 N N . GLN A 1 91 ? 33.363 8.092 -36.079 1.00 46.31 91 GLN A N 1
ATOM 740 C CA . GLN A 1 91 ? 34.713 8.538 -36.455 1.00 46.31 91 GLN A CA 1
ATOM 741 C C . GLN A 1 91 ? 34.861 8.660 -37.980 1.00 46.31 91 GLN A C 1
ATOM 743 O O . GLN A 1 91 ? 35.523 9.574 -38.469 1.00 46.31 91 GLN A O 1
ATOM 748 N N . PHE A 1 92 ? 34.172 7.809 -38.744 1.00 49.44 92 PHE A N 1
ATOM 749 C CA . PHE A 1 92 ? 34.045 7.999 -40.185 1.00 49.44 92 PHE A CA 1
ATOM 750 C C . PHE A 1 92 ? 33.118 9.168 -40.526 1.00 49.44 92 PHE A C 1
ATOM 752 O O . PHE A 1 92 ? 33.447 9.921 -41.424 1.00 49.44 92 PHE A O 1
ATOM 759 N N . VAL A 1 93 ? 32.023 9.421 -39.810 1.00 52.59 93 VAL A N 1
ATOM 760 C CA . VAL A 1 93 ? 31.129 10.552 -40.118 1.00 52.59 93 VAL A CA 1
ATOM 761 C C . VAL A 1 93 ? 31.821 11.898 -39.898 1.00 52.59 93 VAL A C 1
ATOM 763 O O . VAL A 1 93 ? 31.738 12.748 -40.783 1.00 52.59 93 VAL A O 1
ATOM 766 N N . LEU A 1 94 ? 32.572 12.106 -38.811 1.00 44.06 94 LEU A N 1
ATOM 767 C CA . LEU A 1 94 ? 33.259 13.389 -38.596 1.00 44.06 94 LEU A CA 1
ATOM 768 C C . LEU A 1 94 ? 34.502 13.563 -39.493 1.00 44.06 94 LEU A C 1
ATOM 770 O O . LEU A 1 94 ? 34.758 14.670 -39.967 1.00 44.06 94 LEU A O 1
ATOM 774 N N . CYS A 1 95 ? 35.248 12.486 -39.785 1.00 45.03 95 CYS A N 1
ATOM 775 C CA . CYS A 1 95 ? 36.407 12.551 -40.687 1.00 45.03 95 CYS A CA 1
ATOM 776 C C . CYS A 1 95 ? 36.026 12.560 -42.180 1.00 45.03 95 CYS A C 1
ATOM 778 O O . CYS A 1 95 ? 36.708 13.211 -42.967 1.00 45.03 95 CYS A O 1
ATOM 780 N N . ILE A 1 96 ? 34.929 11.912 -42.591 1.00 52.44 96 ILE A N 1
ATOM 781 C CA . ILE A 1 96 ? 34.406 11.992 -43.968 1.00 52.44 96 ILE A CA 1
ATOM 782 C C . ILE A 1 96 ? 33.805 13.381 -44.211 1.00 52.44 96 ILE A C 1
ATOM 784 O O . ILE A 1 96 ? 34.034 13.957 -45.269 1.00 52.44 96 ILE A O 1
ATOM 788 N N . SER A 1 97 ? 33.116 13.977 -43.233 1.00 52.19 97 SER A N 1
ATOM 789 C CA . SER A 1 97 ? 32.439 15.272 -43.430 1.00 52.19 97 SER A CA 1
ATOM 790 C C . SER A 1 97 ? 33.384 16.465 -43.610 1.00 52.19 97 SER A C 1
ATOM 792 O O . SER A 1 97 ? 32.958 17.500 -44.115 1.00 52.19 97 SER A O 1
ATOM 794 N N . LEU A 1 98 ? 34.655 16.346 -43.212 1.00 45.38 98 LEU A N 1
ATOM 795 C CA . LEU A 1 98 ? 35.629 17.441 -43.307 1.00 45.38 98 LEU A CA 1
ATOM 796 C C . LEU A 1 98 ? 36.706 17.234 -44.384 1.00 45.38 98 LEU A C 1
ATOM 798 O O . LEU A 1 98 ? 37.455 18.170 -44.656 1.00 45.38 98 LEU A O 1
ATOM 802 N N . VAL A 1 99 ? 36.777 16.060 -45.033 1.00 51.78 99 VAL A N 1
ATOM 803 C CA . VAL A 1 99 ? 37.760 15.811 -46.112 1.00 51.78 99 VAL A CA 1
ATOM 804 C C . VAL A 1 99 ? 37.183 15.124 -47.359 1.00 51.78 99 VAL A C 1
ATOM 806 O O . VAL A 1 99 ? 37.860 15.064 -48.386 1.00 51.78 99 VAL A O 1
ATOM 809 N N . ALA A 1 100 ? 35.931 14.656 -47.355 1.00 44.00 100 ALA A N 1
ATOM 810 C CA . ALA A 1 100 ? 35.321 14.091 -48.556 1.00 44.00 100 ALA A CA 1
ATOM 811 C C . ALA A 1 100 ? 34.731 15.194 -49.440 1.00 44.00 100 ALA A C 1
ATOM 813 O O . ALA A 1 100 ? 33.549 15.528 -49.417 1.00 44.00 100 ALA A O 1
ATOM 814 N N . CYS A 1 101 ? 35.623 15.735 -50.258 1.00 46.69 101 CYS A N 1
ATOM 815 C CA . CYS A 1 101 ? 35.345 16.197 -51.604 1.00 46.69 101 CYS A CA 1
ATOM 816 C C . CYS A 1 101 ? 34.144 15.453 -52.230 1.00 46.69 101 CYS A C 1
ATOM 818 O O . CYS A 1 101 ? 34.107 14.223 -52.303 1.00 46.69 101 CYS A O 1
ATOM 820 N N . THR A 1 102 ? 33.163 16.224 -52.683 1.00 49.59 102 THR A N 1
ATOM 821 C CA . THR A 1 102 ? 31.932 15.802 -53.351 1.00 49.59 102 THR A CA 1
ATOM 822 C C . THR A 1 102 ? 32.214 14.908 -54.560 1.00 49.59 102 THR A C 1
ATOM 824 O O . THR A 1 102 ? 32.462 15.410 -55.653 1.00 49.59 102 THR A O 1
ATOM 827 N N . THR A 1 103 ? 32.157 13.584 -54.404 1.00 48.34 103 THR A N 1
ATOM 828 C CA . THR A 1 103 ? 31.987 12.672 -55.548 1.00 48.34 103 THR A CA 1
ATOM 829 C C . THR A 1 103 ? 31.256 11.394 -55.125 1.00 48.34 103 THR A C 1
ATOM 831 O O . THR A 1 103 ? 31.844 10.320 -55.033 1.00 48.34 103 THR A O 1
ATOM 834 N N . GLU A 1 104 ? 29.949 11.476 -54.864 1.00 54.41 104 GLU A N 1
ATOM 835 C CA . GLU A 1 104 ? 29.129 10.261 -54.838 1.00 54.41 104 GLU A CA 1
ATOM 836 C C . GLU A 1 104 ? 28.960 9.737 -56.269 1.00 54.41 104 GLU A C 1
ATOM 838 O O . GLU A 1 104 ? 28.378 10.402 -57.130 1.00 54.41 104 GLU A O 1
ATOM 843 N N . ARG A 1 105 ? 29.444 8.521 -56.540 1.00 43.59 105 ARG A N 1
ATOM 844 C CA . ARG A 1 105 ? 29.077 7.795 -57.758 1.00 43.59 105 ARG A CA 1
ATOM 845 C C . ARG A 1 105 ? 27.694 7.183 -57.532 1.00 43.59 105 ARG A C 1
ATOM 847 O O . ARG A 1 105 ? 27.585 6.112 -56.943 1.00 43.59 105 ARG A O 1
ATOM 854 N N . LYS A 1 106 ? 26.638 7.846 -58.012 1.00 49.09 106 LYS A N 1
ATOM 855 C CA . LYS A 1 106 ? 25.297 7.246 -58.086 1.00 49.09 106 LYS A CA 1
ATOM 856 C C . LYS A 1 106 ? 25.337 6.067 -59.059 1.00 49.09 106 LYS A C 1
ATOM 858 O O . LYS A 1 106 ? 25.408 6.263 -60.270 1.00 49.09 106 LYS A O 1
ATOM 863 N N . VAL A 1 107 ? 25.329 4.847 -58.531 1.00 51.09 107 VAL A N 1
ATOM 864 C CA . VAL A 1 107 ? 25.117 3.636 -59.328 1.00 51.09 107 VAL A CA 1
ATOM 865 C C . VAL A 1 107 ? 23.612 3.425 -59.407 1.00 51.09 107 VAL A C 1
ATOM 867 O O . VAL A 1 107 ? 22.967 3.088 -58.421 1.00 51.09 107 VAL A O 1
ATOM 870 N N . TYR A 1 108 ? 23.041 3.692 -60.578 1.00 51.44 108 TYR A N 1
ATOM 871 C CA . TYR A 1 108 ? 21.638 3.407 -60.844 1.00 51.44 108 TYR A CA 1
ATOM 872 C C . TYR A 1 108 ? 21.492 1.908 -61.088 1.00 51.44 108 TYR A C 1
ATOM 874 O O . TYR A 1 108 ? 21.928 1.392 -62.118 1.00 51.44 108 TYR A O 1
ATOM 882 N N . VAL A 1 109 ? 20.901 1.208 -60.126 1.00 54.12 109 VAL A N 1
ATOM 883 C CA . VAL A 1 109 ? 20.552 -0.202 -60.277 1.00 54.12 109 VAL A CA 1
ATOM 884 C C . VAL A 1 109 ? 19.185 -0.268 -60.960 1.00 54.12 109 VAL A C 1
ATOM 886 O O . VAL A 1 109 ? 18.185 0.171 -60.403 1.00 54.12 109 VAL A O 1
ATOM 889 N N . ASN A 1 110 ? 19.132 -0.802 -62.184 1.00 54.12 110 ASN A N 1
ATOM 890 C CA . ASN A 1 110 ? 17.885 -1.040 -62.931 1.00 54.12 110 ASN A CA 1
ATOM 891 C C . ASN A 1 110 ? 17.165 -2.308 -62.430 1.00 54.12 110 ASN A C 1
ATOM 893 O O . ASN A 1 110 ? 16.794 -3.174 -63.220 1.00 54.12 110 ASN A O 1
ATOM 897 N N . GLN A 1 111 ? 17.009 -2.452 -61.114 1.00 59.06 111 GLN A N 1
ATOM 898 C CA . GLN A 1 111 ? 16.288 -3.567 -60.505 1.00 59.06 111 GLN A CA 1
ATOM 899 C C . GLN A 1 111 ? 15.166 -3.010 -59.622 1.00 59.06 111 GLN A C 1
ATOM 901 O O . GLN A 1 111 ? 15.398 -2.054 -58.879 1.00 59.06 111 GLN A O 1
ATOM 906 N N . PRO A 1 112 ? 13.942 -3.554 -59.709 1.00 60.59 112 PRO A N 1
ATOM 907 C CA . PRO A 1 112 ? 12.843 -3.103 -58.869 1.00 60.59 112 PRO A CA 1
ATOM 908 C C . PRO A 1 112 ? 13.168 -3.394 -57.398 1.00 60.59 112 PRO A C 1
ATOM 910 O O . PRO A 1 112 ? 13.392 -4.544 -57.024 1.00 60.59 112 PRO A O 1
ATOM 913 N N . MET A 1 113 ? 13.195 -2.348 -56.567 1.00 58.56 113 MET A N 1
ATOM 914 C CA . MET A 1 113 ? 13.327 -2.510 -55.119 1.00 58.56 113 MET A CA 1
ATOM 915 C C . MET A 1 113 ? 12.109 -3.268 -54.584 1.00 58.56 113 MET A C 1
ATOM 917 O O . MET A 1 113 ? 10.978 -2.948 -54.968 1.00 58.56 113 MET A O 1
ATOM 921 N N . PRO A 1 114 ? 12.305 -4.273 -53.718 1.00 66.44 114 PRO A N 1
ATOM 922 C CA . PRO A 1 114 ? 11.186 -5.004 -53.169 1.00 66.44 114 PRO A CA 1
ATOM 923 C C . PRO A 1 114 ? 10.373 -4.065 -52.264 1.00 66.44 114 PRO A C 1
ATOM 925 O O . PRO A 1 114 ? 10.912 -3.227 -51.542 1.00 66.44 114 PRO A O 1
ATOM 928 N N . VAL A 1 115 ? 9.044 -4.156 -52.385 1.00 63.38 115 VAL A N 1
ATOM 929 C CA . VAL A 1 115 ? 8.067 -3.189 -51.836 1.00 63.38 115 VAL A CA 1
ATOM 930 C C . VAL A 1 115 ? 8.178 -3.041 -50.315 1.00 63.38 115 VAL A C 1
ATOM 932 O O . VAL A 1 115 ? 7.837 -2.001 -49.763 1.00 63.38 115 VAL A O 1
ATOM 935 N N . ASN A 1 116 ? 8.707 -4.064 -49.646 1.00 65.88 116 ASN A N 1
ATOM 936 C CA . ASN A 1 116 ? 8.983 -4.074 -48.213 1.00 65.88 116 ASN A CA 1
ATOM 937 C C . ASN A 1 116 ? 10.101 -3.111 -47.780 1.00 65.88 116 ASN A C 1
ATOM 939 O O . ASN A 1 116 ? 10.162 -2.805 -46.604 1.00 65.88 116 ASN A O 1
ATOM 943 N N . LEU A 1 117 ? 10.953 -2.639 -48.695 1.00 63.84 117 LEU A N 1
ATOM 944 C CA . LEU A 1 117 ? 12.060 -1.708 -48.413 1.00 63.84 117 LEU A CA 1
ATOM 945 C C . LEU A 1 117 ? 11.749 -0.259 -48.820 1.00 63.84 117 LEU A C 1
ATOM 947 O O . LEU A 1 117 ? 12.604 0.618 -48.726 1.00 63.84 117 LEU A O 1
ATOM 951 N N . LEU A 1 118 ? 10.537 -0.021 -49.326 1.00 63.38 118 LEU A N 1
ATOM 952 C CA . LEU A 1 118 ? 10.028 1.292 -49.731 1.00 63.38 118 LEU A CA 1
ATOM 953 C C . LEU A 1 118 ? 9.157 1.942 -48.644 1.00 63.38 118 LEU A C 1
ATOM 955 O O . LEU A 1 118 ? 8.657 3.047 -48.856 1.00 63.38 118 LEU A O 1
ATOM 959 N N . SER A 1 119 ? 8.939 1.272 -47.505 1.00 64.94 119 SER A N 1
ATOM 960 C CA . SER A 1 119 ? 8.208 1.856 -46.382 1.00 64.94 119 SER A CA 1
ATOM 961 C C . SER A 1 119 ? 9.043 2.922 -45.687 1.00 64.94 119 SER A C 1
ATOM 963 O O . SER A 1 119 ? 10.168 2.674 -45.266 1.00 64.94 119 SER A O 1
ATOM 965 N N . ASP A 1 120 ? 8.471 4.114 -45.554 1.00 63.41 120 ASP A N 1
ATOM 966 C CA . ASP A 1 120 ? 9.116 5.231 -44.877 1.00 63.41 120 ASP A CA 1
ATOM 96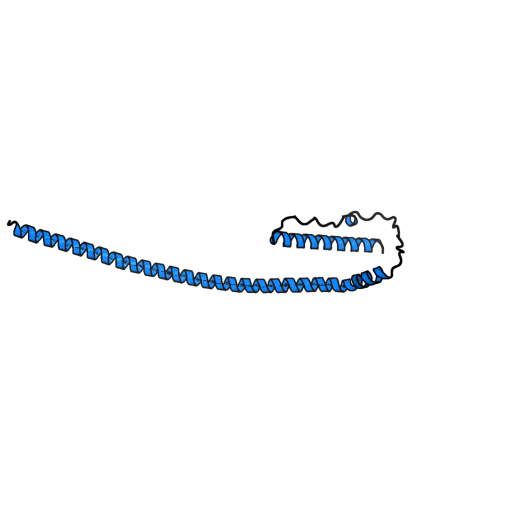7 C C . ASP A 1 120 ? 9.113 4.984 -43.359 1.00 63.41 120 ASP A C 1
ATOM 969 O O . ASP A 1 120 ? 8.051 4.845 -42.744 1.00 63.41 120 ASP A O 1
ATOM 973 N N . CYS A 1 121 ? 10.289 4.912 -42.735 1.00 70.88 121 CYS A N 1
ATOM 974 C CA . CYS A 1 121 ? 10.425 4.657 -41.297 1.00 70.88 121 CYS A CA 1
ATOM 975 C C . CYS A 1 121 ? 10.239 5.932 -40.462 1.00 70.88 121 CYS A C 1
ATOM 977 O O . CYS A 1 121 ? 11.067 6.265 -39.606 1.00 70.88 121 CYS A O 1
ATOM 979 N N . MET A 1 122 ? 9.195 6.703 -40.734 1.00 77.31 122 MET A N 1
ATOM 980 C CA . MET A 1 122 ? 8.991 7.960 -40.033 1.00 77.31 122 MET A CA 1
ATOM 981 C C . MET A 1 122 ? 8.212 7.707 -38.733 1.00 77.31 122 MET A C 1
ATOM 983 O O . MET A 1 122 ? 7.084 7.211 -38.788 1.00 77.31 122 MET A O 1
ATOM 987 N N . PRO A 1 123 ? 8.771 8.029 -37.551 1.00 82.00 123 PRO A N 1
ATOM 988 C CA . PRO A 1 123 ? 8.019 7.918 -36.312 1.00 82.00 123 PRO A CA 1
ATOM 989 C C . PRO A 1 123 ? 6.889 8.949 -36.292 1.00 82.00 123 PRO A C 1
ATOM 991 O O . PRO A 1 123 ? 6.991 10.034 -36.873 1.00 82.00 123 PRO A O 1
ATOM 994 N N . ASN A 1 124 ? 5.819 8.636 -35.566 1.00 83.69 124 ASN A N 1
ATOM 995 C CA . ASN A 1 124 ? 4.771 9.618 -35.323 1.00 83.69 124 ASN A CA 1
ATOM 996 C C . ASN A 1 124 ? 5.298 10.742 -34.428 1.00 83.69 124 ASN A C 1
ATOM 998 O O . ASN A 1 124 ? 6.084 10.502 -33.516 1.00 83.69 124 ASN A O 1
ATOM 1002 N N . LEU A 1 125 ? 4.832 11.969 -34.659 1.00 82.19 125 LEU A N 1
ATOM 1003 C CA . LEU A 1 125 ? 5.159 13.102 -33.795 1.00 82.19 125 LEU A CA 1
ATOM 1004 C C . LEU A 1 125 ? 4.644 12.859 -32.366 1.00 82.19 125 LEU A C 1
ATOM 1006 O O . LEU A 1 125 ? 3.533 12.342 -32.197 1.00 82.19 125 LEU A O 1
ATOM 1010 N N . PRO A 1 126 ? 5.395 13.286 -31.335 1.00 81.94 126 PRO A N 1
ATOM 1011 C CA . PRO A 1 126 ? 4.957 13.118 -29.962 1.00 81.94 126 PRO A CA 1
ATOM 1012 C C . PRO A 1 126 ? 3.703 13.967 -29.689 1.00 81.94 126 PRO A C 1
ATOM 1014 O O . PRO A 1 126 ? 3.574 15.086 -30.206 1.00 81.94 126 PRO A O 1
ATOM 1017 N N . PRO A 1 127 ? 2.773 13.483 -28.849 1.00 81.19 127 PRO A N 1
ATOM 1018 C CA . PRO A 1 127 ? 1.602 14.256 -28.462 1.00 81.19 127 PRO A CA 1
ATOM 1019 C C . PRO A 1 127 ? 2.007 15.494 -27.644 1.00 81.19 127 PRO A C 1
ATOM 1021 O O . PRO A 1 127 ? 2.897 15.449 -26.799 1.00 81.19 127 PRO A O 1
ATOM 1024 N N . LYS A 1 128 ? 1.306 16.621 -27.849 1.00 79.81 128 LYS A N 1
ATOM 1025 C CA . LYS A 1 128 ? 1.594 17.904 -27.163 1.00 79.81 128 LYS A CA 1
ATOM 1026 C C . LYS A 1 128 ? 1.454 17.845 -25.636 1.00 79.81 128 LYS A C 1
ATOM 1028 O O . LYS A 1 128 ? 1.955 18.727 -24.944 1.00 79.81 128 LYS A O 1
ATOM 1033 N N . LYS A 1 129 ? 0.719 16.863 -25.117 1.00 79.44 129 LYS A N 1
ATOM 1034 C CA . LYS A 1 129 ? 0.572 16.586 -23.687 1.00 79.44 129 LYS A CA 1
ATOM 1035 C C . LYS A 1 129 ? 0.691 15.088 -23.493 1.00 79.44 129 LYS A C 1
ATOM 1037 O O . LYS A 1 129 ? 0.055 14.335 -24.223 1.00 79.44 129 LYS A O 1
ATOM 1042 N N . MET A 1 130 ? 1.492 14.694 -22.517 1.00 85.75 130 MET A N 1
ATOM 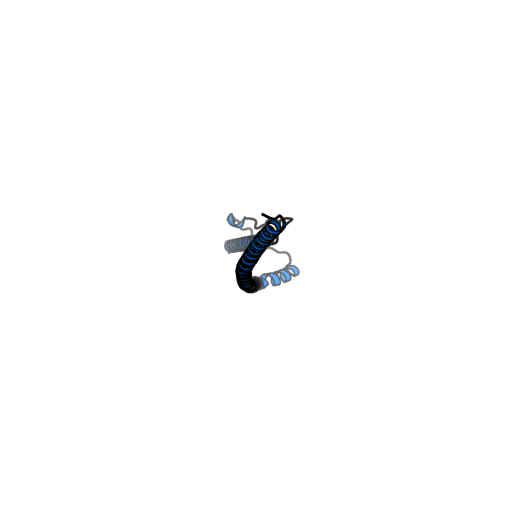1043 C CA . MET A 1 130 ? 1.869 13.306 -22.319 1.00 85.75 130 MET A CA 1
ATOM 1044 C C . MET A 1 130 ? 2.030 13.042 -20.828 1.00 85.75 130 MET A C 1
ATOM 1046 O O . MET A 1 130 ? 2.639 13.850 -20.123 1.00 85.75 130 MET A O 1
ATOM 1050 N N . THR A 1 131 ? 1.457 11.949 -20.332 1.00 87.94 131 THR A N 1
ATOM 1051 C CA . THR A 1 131 ? 1.737 11.475 -18.974 1.00 87.94 131 THR A CA 1
ATOM 1052 C C . THR A 1 131 ? 3.056 10.700 -18.952 1.00 87.94 131 THR A C 1
ATOM 1054 O O . THR A 1 131 ? 3.629 10.375 -19.993 1.00 87.94 131 THR A O 1
ATOM 1057 N N . PHE A 1 132 ? 3.559 10.382 -17.757 1.00 86.50 132 PHE A N 1
ATOM 1058 C CA . PHE A 1 132 ? 4.763 9.559 -17.637 1.00 86.50 132 PHE A CA 1
ATOM 1059 C C . PHE A 1 132 ? 4.586 8.173 -18.285 1.00 86.50 132 PHE A C 1
ATOM 1061 O O . PHE A 1 132 ? 5.487 7.710 -18.976 1.00 86.50 132 PHE A O 1
ATOM 1068 N N . GLY A 1 133 ? 3.413 7.545 -18.125 1.00 87.56 133 GLY A N 1
ATOM 1069 C CA . GLY A 1 133 ? 3.103 6.260 -18.764 1.00 87.56 133 GLY A CA 1
ATOM 1070 C C . GLY A 1 133 ? 3.072 6.357 -20.289 1.00 87.56 133 GLY A C 1
ATOM 1071 O O . GLY A 1 133 ? 3.653 5.515 -20.970 1.00 87.56 133 GLY A O 1
ATOM 1072 N N . ASP A 1 134 ? 2.486 7.432 -20.818 1.00 80.31 134 ASP A N 1
ATOM 1073 C CA . ASP A 1 134 ? 2.473 7.680 -22.260 1.00 80.31 134 ASP A CA 1
ATOM 1074 C C . ASP A 1 134 ? 3.906 7.833 -22.803 1.00 80.31 134 ASP A C 1
ATOM 1076 O O . ASP A 1 134 ? 4.233 7.248 -23.830 1.00 80.31 134 ASP A O 1
ATOM 1080 N N . SER A 1 135 ? 4.787 8.552 -22.091 1.00 84.25 135 SER A N 1
ATOM 1081 C CA . SER A 1 135 ? 6.198 8.755 -22.473 1.00 84.25 135 SER A CA 1
ATOM 1082 C C . SER A 1 135 ? 6.971 7.439 -22.600 1.00 84.25 135 SER A C 1
ATOM 1084 O O . SER A 1 135 ? 7.709 7.235 -23.565 1.00 84.25 135 SER A O 1
ATOM 1086 N N . VAL A 1 136 ? 6.753 6.507 -21.668 1.00 88.75 136 VAL A N 1
ATOM 1087 C CA . VAL A 1 136 ? 7.360 5.170 -21.734 1.00 88.75 136 VAL A CA 1
ATOM 1088 C C . VAL A 1 136 ? 6.871 4.413 -22.971 1.00 88.75 136 VAL A C 1
ATOM 1090 O O . VAL A 1 136 ? 7.690 3.867 -23.708 1.00 88.75 136 VAL A O 1
ATOM 1093 N N . SER A 1 137 ? 5.565 4.442 -23.247 1.00 86.94 137 SER A N 1
ATOM 1094 C CA . SER A 1 137 ? 4.986 3.788 -24.428 1.00 86.94 137 SER A CA 1
ATOM 1095 C C . SER A 1 137 ? 5.484 4.402 -25.745 1.00 86.94 137 SER A C 1
ATOM 1097 O O . SER A 1 137 ? 5.723 3.699 -26.724 1.00 86.94 137 SER A O 1
ATOM 1099 N N . TYR A 1 138 ? 5.717 5.712 -25.775 1.00 88.00 138 TYR A N 1
ATOM 1100 C CA . TYR A 1 138 ? 6.276 6.374 -26.950 1.00 88.00 138 TYR A CA 1
ATOM 1101 C C . TYR A 1 138 ? 7.762 6.076 -27.160 1.00 88.00 138 TYR A C 1
ATOM 1103 O O . TYR A 1 138 ? 8.192 5.928 -28.301 1.00 88.00 138 TYR A O 1
ATOM 1111 N N . ASN A 1 139 ? 8.542 5.905 -26.092 1.00 87.94 139 ASN A N 1
ATOM 1112 C CA . ASN A 1 139 ? 9.922 5.436 -26.218 1.00 87.94 139 ASN A CA 1
ATOM 1113 C C . ASN A 1 139 ? 9.983 4.017 -26.801 1.00 87.94 139 ASN A C 1
ATOM 1115 O O . ASN A 1 139 ? 10.813 3.751 -27.666 1.00 87.94 139 ASN A O 1
ATOM 1119 N N . GLU A 1 140 ? 9.076 3.127 -26.392 1.00 91.38 140 GLU A N 1
ATOM 1120 C CA . GLU A 1 140 ? 8.930 1.798 -26.998 1.00 91.38 140 GLU A CA 1
ATOM 1121 C C . GLU A 1 140 ? 8.575 1.891 -28.493 1.00 91.38 140 GLU A C 1
ATOM 1123 O O . GLU A 1 140 ? 9.207 1.232 -29.320 1.00 91.38 140 GLU A O 1
ATOM 1128 N N . HIS A 1 141 ? 7.645 2.779 -28.865 1.00 86.88 141 HIS A N 1
ATOM 1129 C CA . HIS A 1 141 ? 7.315 3.045 -30.268 1.00 86.88 141 HIS A CA 1
ATOM 1130 C C . HIS A 1 141 ? 8.535 3.497 -31.088 1.00 86.88 141 HIS A C 1
ATOM 1132 O O . HIS A 1 141 ? 8.767 2.967 -32.174 1.00 86.88 141 HIS A O 1
ATOM 1138 N N . LEU A 1 142 ? 9.331 4.441 -30.573 1.00 86.75 142 LEU A N 1
ATOM 1139 C CA . LEU A 1 142 ? 10.536 4.927 -31.254 1.00 86.75 142 LEU A CA 1
ATOM 1140 C C . LEU A 1 142 ? 11.568 3.816 -31.467 1.00 86.75 142 LEU A C 1
ATOM 1142 O O . LEU A 1 142 ? 12.139 3.717 -32.552 1.00 86.75 142 LEU A O 1
ATOM 1146 N N . LEU A 1 143 ? 11.792 2.972 -30.456 1.00 89.38 143 LEU A N 1
ATOM 1147 C CA . LEU A 1 143 ? 12.737 1.858 -30.552 1.00 89.38 143 LEU A CA 1
ATOM 1148 C C . LEU A 1 143 ? 12.309 0.842 -31.618 1.00 89.38 143 LEU A C 1
ATOM 1150 O O . LEU A 1 143 ? 13.144 0.418 -32.414 1.00 89.38 143 LEU A O 1
ATOM 1154 N N . ASN A 1 144 ? 11.014 0.531 -31.703 1.00 87.12 144 ASN A N 1
ATOM 1155 C CA . ASN A 1 144 ? 10.485 -0.369 -32.728 1.00 87.12 144 ASN A CA 1
ATOM 1156 C C . ASN A 1 144 ? 10.641 0.207 -34.150 1.00 87.12 144 ASN A C 1
ATOM 1158 O O . ASN A 1 144 ? 11.030 -0.503 -35.075 1.00 87.12 144 ASN A O 1
ATOM 1162 N N . VAL A 1 145 ? 10.403 1.513 -34.333 1.00 84.75 145 VAL A N 1
ATOM 1163 C CA . VAL A 1 145 ? 10.622 2.182 -35.631 1.00 84.75 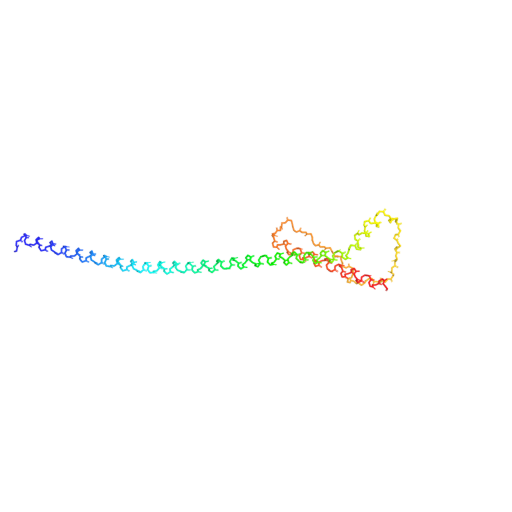145 VAL A CA 1
ATOM 1164 C C . VAL A 1 145 ? 12.100 2.125 -36.039 1.00 84.75 145 VAL A C 1
ATOM 1166 O O . VAL A 1 145 ? 12.408 1.848 -37.198 1.00 84.75 145 VAL A O 1
ATOM 1169 N N . ILE A 1 146 ? 13.024 2.337 -35.095 1.00 82.75 146 ILE A N 1
ATOM 1170 C CA . ILE A 1 146 ? 14.470 2.226 -35.342 1.00 82.75 146 ILE A CA 1
ATOM 1171 C C . ILE A 1 146 ? 14.852 0.794 -35.741 1.00 82.75 146 ILE A C 1
ATOM 1173 O O . ILE A 1 146 ? 15.633 0.606 -36.677 1.00 82.75 146 ILE A O 1
ATOM 1177 N N . GLU A 1 147 ? 14.313 -0.213 -35.052 1.00 85.00 147 GLU A N 1
ATOM 1178 C CA . GLU A 1 147 ? 14.577 -1.623 -35.345 1.00 85.00 147 GLU A CA 1
ATOM 1179 C C . GLU A 1 147 ? 14.139 -2.001 -36.764 1.00 85.00 147 GLU A C 1
ATOM 1181 O O . GLU A 1 147 ? 14.951 -2.528 -37.535 1.00 85.00 147 GLU A O 1
ATOM 1186 N N . MET A 1 148 ? 12.905 -1.645 -37.140 1.00 79.94 148 MET A N 1
ATOM 1187 C CA . MET A 1 148 ? 12.386 -1.854 -38.494 1.00 79.94 148 MET A CA 1
ATOM 1188 C C . MET A 1 148 ? 13.283 -1.190 -39.542 1.00 79.94 148 MET A C 1
ATOM 1190 O O . MET A 1 148 ? 13.688 -1.820 -40.517 1.00 79.94 148 MET A O 1
ATOM 1194 N N . CYS A 1 149 ? 13.696 0.053 -39.305 1.00 82.44 149 CYS A N 1
ATOM 1195 C CA . CYS A 1 149 ? 14.500 0.774 -40.282 1.00 82.44 149 CYS A CA 1
ATOM 1196 C C . CYS A 1 149 ? 15.918 0.214 -40.451 1.00 82.44 149 CYS A C 1
ATOM 1198 O O . CYS A 1 149 ? 16.486 0.188 -41.547 1.00 82.44 149 CYS A O 1
ATOM 1200 N N . ASN A 1 150 ? 16.503 -0.283 -39.362 1.00 82.00 150 ASN A N 1
ATOM 1201 C CA . ASN A 1 150 ? 17.781 -0.981 -39.415 1.00 82.00 150 ASN A CA 1
ATOM 1202 C C . ASN A 1 150 ? 17.667 -2.327 -40.143 1.00 82.00 150 ASN A C 1
ATOM 1204 O O . ASN A 1 150 ? 18.624 -2.760 -40.791 1.00 82.00 150 ASN A O 1
ATOM 1208 N N . GLN A 1 151 ? 16.519 -2.999 -40.058 1.00 82.50 151 GLN A N 1
ATOM 1209 C CA . GLN A 1 151 ? 16.235 -4.193 -40.846 1.00 82.50 151 GLN A CA 1
ATOM 1210 C C . GLN A 1 151 ? 16.125 -3.870 -42.341 1.00 82.50 151 GLN A C 1
ATOM 1212 O O . GLN A 1 151 ? 16.794 -4.529 -43.139 1.00 82.50 151 GLN A O 1
ATOM 1217 N N . ASP A 1 152 ? 15.411 -2.809 -42.713 1.00 78.31 152 ASP A N 1
ATOM 1218 C CA . ASP A 1 152 ? 15.285 -2.398 -44.115 1.00 78.31 152 ASP A CA 1
ATOM 1219 C C . ASP A 1 152 ? 16.642 -2.009 -44.713 1.00 78.31 152 ASP A C 1
ATOM 1221 O O . ASP A 1 152 ? 17.035 -2.473 -45.786 1.00 78.31 152 ASP A O 1
ATOM 1225 N N . LYS A 1 153 ? 17.452 -1.249 -43.969 1.00 77.62 153 LYS A N 1
ATOM 1226 C CA . LYS A 1 153 ? 18.813 -0.891 -44.393 1.00 77.62 153 LYS A CA 1
ATOM 1227 C C . LYS A 1 153 ? 19.705 -2.115 -44.625 1.00 77.62 153 LYS A C 1
ATOM 1229 O O . LYS A 1 153 ? 20.565 -2.077 -45.508 1.00 77.62 153 LYS A O 1
ATOM 1234 N N . ARG A 1 154 ? 19.530 -3.190 -43.848 1.00 78.75 154 ARG A N 1
ATOM 1235 C CA . ARG A 1 154 ? 20.232 -4.465 -44.076 1.00 78.75 154 ARG A CA 1
ATOM 1236 C C . ARG A 1 154 ? 19.757 -5.127 -45.368 1.00 78.75 154 ARG A C 1
ATOM 1238 O O . ARG A 1 154 ? 20.602 -5.444 -46.198 1.00 78.75 154 ARG A O 1
ATOM 1245 N N . GLY A 1 155 ? 18.446 -5.210 -45.594 1.00 75.81 155 GLY A N 1
ATOM 1246 C CA . GLY A 1 155 ? 17.887 -5.754 -46.837 1.00 75.81 155 GLY A CA 1
ATOM 1247 C C . GLY A 1 155 ? 18.353 -5.000 -48.090 1.00 75.81 155 GLY A C 1
ATOM 1248 O O . GLY A 1 155 ? 18.728 -5.616 -49.082 1.00 75.81 155 GLY A O 1
ATOM 1249 N N . ILE A 1 156 ? 18.442 -3.666 -48.034 1.00 72.56 156 ILE A N 1
ATOM 1250 C CA . ILE A 1 156 ? 18.968 -2.853 -49.149 1.00 72.56 156 ILE A CA 1
ATOM 1251 C C . ILE A 1 156 ? 20.451 -3.153 -49.424 1.00 72.56 156 ILE A C 1
ATOM 1253 O O . ILE A 1 156 ? 20.882 -3.154 -50.579 1.00 72.56 156 ILE A O 1
ATOM 1257 N N . ARG A 1 157 ? 21.258 -3.400 -48.384 1.00 72.25 157 ARG A N 1
ATOM 1258 C CA . ARG A 1 157 ? 22.678 -3.761 -48.550 1.00 72.25 157 ARG A CA 1
ATOM 1259 C C . ARG A 1 157 ? 22.850 -5.127 -49.208 1.00 72.25 157 ARG A C 1
ATOM 1261 O O . ARG A 1 157 ? 23.772 -5.282 -49.998 1.00 72.25 157 ARG A O 1
ATOM 1268 N N . GLU A 1 158 ? 21.966 -6.074 -48.912 1.00 73.06 158 GLU A N 1
ATOM 1269 C CA . GLU A 1 158 ? 21.984 -7.417 -49.504 1.00 73.06 158 GLU A CA 1
ATOM 1270 C C . GLU A 1 158 ? 21.595 -7.418 -50.991 1.00 73.06 158 GLU A C 1
ATOM 1272 O O . GLU A 1 158 ? 22.102 -8.239 -51.742 1.00 73.06 158 GLU A O 1
ATOM 1277 N N . ILE A 1 159 ? 20.765 -6.471 -51.444 1.00 68.44 159 ILE A N 1
ATOM 1278 C CA . ILE A 1 159 ? 20.394 -6.332 -52.869 1.00 68.44 159 ILE A CA 1
ATOM 1279 C C . ILE A 1 159 ? 21.551 -5.788 -53.726 1.00 68.44 159 ILE A C 1
ATOM 1281 O O . ILE A 1 159 ? 21.597 -6.030 -54.929 1.00 68.44 159 ILE A O 1
ATOM 1285 N N . ASN A 1 160 ? 22.475 -5.031 -53.128 1.00 57.00 160 ASN A N 1
ATOM 1286 C CA . ASN A 1 160 ? 23.588 -4.386 -53.834 1.00 57.00 160 ASN A CA 1
ATOM 1287 C C . ASN A 1 160 ? 24.908 -5.186 -53.784 1.00 57.00 160 ASN A C 1
ATOM 1289 O O . ASN A 1 160 ? 25.939 -4.652 -54.202 1.00 57.00 160 ASN A O 1
ATOM 1293 N N . MET A 1 161 ? 24.892 -6.415 -53.252 1.00 47.91 161 MET A N 1
ATOM 1294 C CA . MET A 1 161 ? 26.033 -7.345 -53.248 1.00 47.91 161 MET A CA 1
ATOM 1295 C C . MET A 1 161 ? 25.951 -8.362 -54.384 1.00 47.91 161 MET A C 1
ATOM 1297 O O . MET A 1 161 ? 24.832 -8.820 -54.697 1.00 47.91 161 MET A O 1
#

pLDDT: mean 80.89, std 17.43, range [43.59, 98.19]

Sequence (161 aa):
MNKSKILGIALIIVSFVLVVYFGYNNYQERKQLKNDKFELTNRINQLQQTIAKNNQIIAANEQSKRELENQSISRQEQINEQLKDNDCANQFVLCISLVACTTERKVYVNQPMPVNLLSDCMPNLPPKKMTFGDSVSYNEHLLNVIEMCNQDKRGIREINM

InterPro domains:
  IPR058979 LysC-like [PF23793] (96-159)

Radius of gyration: 43.13 Å; chains: 1; bounding box: 90×25×124 Å